Protein AF-A0A3M1NAH9-F1 (afdb_monomer)

Sequence (151 aa):
MRFAYPAYAKLQYVPRDSCWFDLYFPDLDAYWHITAHDLQSLHTTPTKALEIYRKLIYKHAIRATDIGERPVRGPQGKGFFYELYGDVPTHALLFFTDSVRYAVMIASYFKVAGAEDSLAPIIERLRYELERIYPTIQWRPVRWTPMHTCF

Radius of gyration: 15.21 Å; Cα contacts (8 Å, |Δi|>4): 288; chains: 1; bounding box: 33×30×44 Å

Foldseek 3Di:
DDWDADPQWDFDDDDPLAQWTWTARVVLRKIKIKGKFFQVLVVHFPVVVLVVVVVVVVVQQVQFPDKDKDKDDAPQWIWIKIATHGLGQWGIKDWTDSRGTMIMIITIGHPGSPCCVVSVVVSVVVNVRVSRTRNGDDDDDDPDDPDHRHD

pLDDT: mean 84.79, std 12.66, range [38.19, 96.31]

Nearest PDB structures (foldseek):
  6e8a-assembly2_B-2  TM=4.933E-01  e=7.970E-02  Salmonella enterica subsp. enterica serovar Typhimurium
  6yky-assembly4_D  TM=3.645E-01  e=4.238E-01  Homo sapiens
  4i5p-assembly1_A  TM=3.780E-01  e=9.773E-01  Homo sapiens
  6bku-assembly1_A  TM=3.961E-01  e=1.907E+00  Homo sapiens
  2f2u-assembly2_B-3  TM=3.454E-01  e=1.907E+00  Bos taurus

Solvent-accessible surface area (backbone atoms only — not comparable to full-atom values): 8326 Å² total; per-residue (Å²): 95,48,62,63,75,64,89,75,47,39,85,72,44,67,58,84,99,48,42,42,38,31,38,32,27,73,97,69,65,32,34,36,46,34,38,38,39,38,29,64,75,66,76,52,45,60,70,59,51,49,53,53,51,50,55,53,51,55,67,62,40,73,51,36,76,44,74,51,76,45,81,44,77,36,92,60,34,39,40,38,38,36,38,40,37,58,62,31,38,52,42,32,35,39,42,42,22,60,75,76,45,42,40,37,39,38,37,38,35,39,90,68,35,86,47,55,86,82,39,43,73,56,52,52,50,52,45,57,55,54,70,60,26,64,62,46,43,41,83,63,80,84,75,95,61,99,82,64,66,39,107

Mean predicted aligned error: 5.95 Å

Structure (mmCIF, N/CA/C/O backbone):
data_AF-A0A3M1NAH9-F1
#
_entry.id   AF-A0A3M1NAH9-F1
#
loop_
_atom_site.group_PDB
_atom_site.id
_atom_site.type_symbol
_atom_site.label_atom_id
_atom_site.label_alt_id
_atom_site.label_comp_id
_atom_site.label_asym_id
_atom_site.label_entity_id
_atom_site.label_seq_id
_atom_site.pdbx_PDB_ins_code
_atom_site.Cartn_x
_atom_site.Cartn_y
_atom_site.Cartn_z
_atom_site.occupancy
_atom_site.B_iso_or_equiv
_atom_site.auth_seq_id
_atom_site.auth_comp_id
_atom_site.auth_asym_id
_atom_site.auth_atom_id
_atom_site.pdbx_PDB_model_num
ATOM 1 N N . MET A 1 1 ? -8.946 -7.881 8.289 1.00 85.44 1 MET A N 1
ATOM 2 C CA . MET A 1 1 ? -9.450 -6.976 7.211 1.00 85.44 1 MET A CA 1
ATOM 3 C C . MET A 1 1 ? -10.030 -7.798 6.045 1.00 85.44 1 MET A C 1
ATOM 5 O O . MET A 1 1 ? -9.722 -8.980 5.955 1.00 85.44 1 MET A O 1
ATOM 9 N N . ARG A 1 2 ? -10.889 -7.241 5.175 1.00 89.56 2 ARG A N 1
ATOM 10 C CA . ARG A 1 2 ? -11.288 -7.830 3.872 1.00 89.56 2 ARG A CA 1
ATOM 11 C C . ARG A 1 2 ? -11.232 -6.749 2.785 1.00 89.56 2 ARG A C 1
ATOM 13 O O . ARG A 1 2 ? -11.580 -5.616 3.073 1.00 89.56 2 ARG A O 1
ATOM 20 N N . PHE A 1 3 ? -10.832 -7.094 1.568 1.00 92.06 3 PHE A N 1
ATOM 21 C CA . PHE A 1 3 ? -10.869 -6.221 0.387 1.00 92.06 3 PHE A CA 1
ATOM 22 C C . PHE A 1 3 ? -10.971 -7.089 -0.873 1.00 92.06 3 PHE A C 1
ATOM 24 O O . PHE A 1 3 ? -10.763 -8.304 -0.796 1.00 92.06 3 PHE A O 1
ATOM 31 N N . ALA A 1 4 ? -11.332 -6.490 -2.006 1.00 92.44 4 ALA A N 1
ATOM 32 C CA . ALA A 1 4 ? -11.313 -7.165 -3.299 1.00 92.44 4 ALA A CA 1
ATOM 33 C C . ALA A 1 4 ? -9.957 -6.950 -3.982 1.00 92.44 4 ALA A C 1
ATOM 35 O O . ALA A 1 4 ? -9.382 -5.868 -3.899 1.00 92.44 4 ALA A O 1
ATOM 36 N N . TYR A 1 5 ? -9.462 -7.979 -4.663 1.00 92.75 5 TYR A N 1
ATOM 37 C CA . TYR A 1 5 ? -8.248 -7.921 -5.472 1.00 92.75 5 TYR A CA 1
ATOM 38 C C . TYR A 1 5 ? -8.443 -8.735 -6.761 1.00 92.75 5 TYR A C 1
ATOM 40 O O . TYR A 1 5 ? -9.367 -9.555 -6.820 1.00 92.75 5 TYR A O 1
ATOM 48 N N . PRO A 1 6 ? -7.625 -8.509 -7.804 1.00 92.19 6 PRO A N 1
ATOM 49 C CA . PRO A 1 6 ? -7.822 -9.158 -9.097 1.00 92.19 6 PRO A CA 1
ATOM 50 C C . PRO A 1 6 ? -7.725 -10.684 -9.013 1.00 92.19 6 PRO A C 1
ATOM 52 O O . PRO A 1 6 ? -6.835 -11.214 -8.355 1.00 92.19 6 PRO A O 1
ATOM 55 N N . ALA A 1 7 ? -8.597 -11.402 -9.729 1.00 92.44 7 ALA A N 1
ATOM 56 C CA . ALA A 1 7 ? -8.665 -12.870 -9.680 1.00 92.44 7 ALA A CA 1
ATOM 57 C C . ALA A 1 7 ? -7.387 -13.578 -10.173 1.00 92.44 7 ALA A C 1
ATOM 59 O O . ALA A 1 7 ? -7.163 -14.742 -9.856 1.00 92.44 7 ALA A O 1
ATOM 60 N N . TYR A 1 8 ? -6.556 -12.878 -10.947 1.00 92.06 8 TYR A N 1
ATOM 61 C CA . TYR A 1 8 ? -5.261 -13.366 -11.418 1.00 92.06 8 TYR A CA 1
ATOM 62 C C . TYR A 1 8 ? -4.119 -13.136 -10.411 1.00 92.06 8 TYR A C 1
ATOM 64 O O . TYR A 1 8 ? -3.001 -13.589 -10.649 1.00 92.06 8 TYR A O 1
ATOM 72 N N . ALA A 1 9 ? -4.376 -12.462 -9.283 1.00 93.25 9 ALA A N 1
ATOM 73 C CA . ALA A 1 9 ? -3.425 -12.375 -8.182 1.00 93.25 9 ALA A CA 1
ATOM 74 C C . ALA A 1 9 ? -3.512 -13.627 -7.298 1.00 93.25 9 ALA A C 1
ATOM 76 O O . ALA A 1 9 ? -4.594 -14.148 -7.022 1.00 93.25 9 ALA A O 1
ATOM 77 N N . LYS A 1 10 ? -2.365 -14.095 -6.813 1.00 93.62 10 LYS A N 1
ATOM 78 C CA . LYS A 1 10 ? -2.241 -15.271 -5.951 1.00 93.62 10 LYS A CA 1
ATOM 79 C C . LYS A 1 10 ? -1.720 -14.846 -4.589 1.00 93.62 10 LYS A C 1
ATOM 81 O O . LYS A 1 10 ? -0.680 -14.202 -4.502 1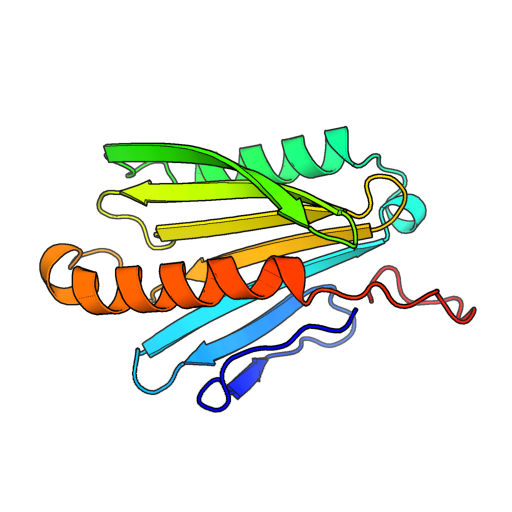.00 93.62 10 LYS A O 1
ATOM 86 N N . LEU A 1 11 ? -2.409 -15.243 -3.522 1.00 90.69 11 LEU A N 1
ATOM 87 C CA . LEU A 1 11 ? -1.860 -15.136 -2.172 1.00 90.69 11 LEU A CA 1
ATOM 88 C C . LEU A 1 11 ? -0.639 -16.056 -2.079 1.00 90.69 11 LEU A C 1
ATOM 90 O O . LEU A 1 11 ? -0.789 -17.276 -2.135 1.00 90.69 11 LEU A O 1
ATOM 94 N N . GLN A 1 12 ? 0.555 -15.475 -1.999 1.00 83.94 12 GLN A N 1
ATOM 95 C CA . GLN A 1 12 ? 1.803 -16.232 -2.094 1.00 83.94 12 GLN A CA 1
ATOM 96 C C . GLN A 1 12 ? 2.433 -16.483 -0.731 1.00 83.94 12 GLN A C 1
ATOM 98 O O . GLN A 1 12 ? 2.948 -17.574 -0.488 1.00 83.94 12 GLN A O 1
ATOM 103 N N . TYR A 1 13 ? 2.416 -15.487 0.154 1.00 74.62 13 TYR A N 1
ATOM 104 C CA . TYR A 1 13 ? 3.134 -15.588 1.414 1.00 74.62 13 TYR A CA 1
ATOM 105 C C . TYR A 1 13 ? 2.364 -14.945 2.554 1.00 74.62 13 TYR A C 1
ATOM 107 O O . TYR A 1 13 ? 1.926 -13.804 2.458 1.00 74.62 13 TYR A O 1
ATOM 115 N N . VAL A 1 14 ? 2.211 -15.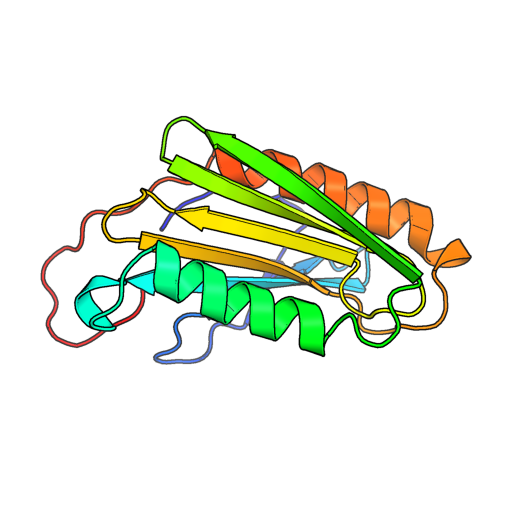708 3.633 1.00 79.38 14 VAL A N 1
ATOM 116 C CA . VAL A 1 14 ? 1.679 -15.253 4.916 1.00 79.38 14 VAL A CA 1
ATOM 117 C C . VAL A 1 14 ? 2.609 -15.830 5.982 1.00 79.38 14 VAL A C 1
ATOM 119 O O . VAL A 1 14 ? 2.483 -17.010 6.328 1.00 79.38 14 VAL A O 1
ATOM 122 N N . PRO A 1 15 ? 3.598 -15.066 6.470 1.00 74.44 15 PRO A N 1
ATOM 123 C CA . PRO A 1 15 ? 4.405 -15.526 7.585 1.00 74.44 15 PRO A CA 1
ATOM 124 C C . PRO A 1 15 ? 3.519 -15.763 8.811 1.00 74.44 15 PRO A C 1
ATOM 126 O O . PRO A 1 15 ? 2.597 -14.990 9.092 1.00 74.44 15 PRO A O 1
ATOM 129 N N . ARG A 1 16 ? 3.818 -16.831 9.559 1.00 70.81 16 ARG A N 1
ATOM 130 C CA . ARG A 1 16 ? 3.170 -17.092 10.852 1.00 70.81 16 ARG A CA 1
ATOM 131 C C . ARG A 1 16 ? 3.365 -15.891 11.778 1.00 70.81 16 ARG A C 1
ATOM 133 O O . ARG A 1 16 ? 4.452 -15.320 11.813 1.00 70.81 16 ARG A O 1
ATOM 140 N N . ASP A 1 17 ? 2.300 -15.518 12.484 1.00 68.06 17 ASP A N 1
ATOM 141 C CA . ASP A 1 17 ? 2.281 -14.424 13.465 1.00 68.06 17 ASP A CA 1
ATOM 142 C C . ASP A 1 17 ? 2.726 -13.056 12.919 1.00 68.06 17 ASP A C 1
ATOM 144 O O . ASP A 1 17 ? 3.232 -12.210 13.655 1.00 68.06 17 ASP A O 1
ATOM 148 N N . SER A 1 18 ? 2.539 -12.820 11.618 1.00 70.38 18 SER A N 1
ATOM 149 C CA . SER A 1 18 ? 2.911 -11.562 10.977 1.00 70.38 18 SER A CA 1
ATOM 150 C C . SER A 1 18 ? 1.703 -10.702 10.611 1.00 70.38 18 SER A C 1
ATOM 152 O O . SER A 1 18 ? 0.612 -11.185 10.321 1.00 70.38 18 SER A O 1
ATOM 154 N N . CYS A 1 19 ? 1.925 -9.390 10.603 1.00 79.81 19 CYS A N 1
ATOM 155 C CA . CYS A 1 19 ? 0.940 -8.386 10.202 1.00 79.81 19 CYS A CA 1
ATOM 156 C C . CYS A 1 19 ? 0.963 -8.117 8.691 1.00 79.81 19 CYS A C 1
ATOM 158 O O . CYS A 1 19 ? 0.478 -7.072 8.254 1.00 79.81 19 CYS A O 1
ATOM 160 N N . TRP A 1 20 ? 1.581 -8.995 7.898 1.00 87.31 20 TRP A N 1
ATOM 161 C CA . TRP A 1 20 ? 1.801 -8.750 6.482 1.00 87.31 20 TRP A CA 1
ATOM 162 C C . TRP A 1 20 ? 1.647 -10.005 5.631 1.00 87.31 20 TRP A C 1
ATOM 164 O O . TRP A 1 20 ? 1.753 -11.125 6.121 1.00 87.31 20 TRP A O 1
ATOM 174 N N . PHE A 1 21 ? 1.349 -9.807 4.354 1.00 90.69 21 PHE A N 1
ATOM 175 C CA . PHE A 1 21 ? 1.235 -10.872 3.369 1.00 90.69 21 PHE A CA 1
ATOM 176 C C . PHE A 1 21 ? 1.447 -10.329 1.960 1.00 90.69 21 PHE A C 1
ATOM 178 O O . PHE A 1 21 ? 1.279 -9.132 1.713 1.00 90.69 21 PHE A O 1
ATOM 185 N N . ASP A 1 22 ? 1.731 -11.243 1.035 1.00 92.19 22 ASP A N 1
ATOM 186 C CA . ASP A 1 22 ? 2.009 -10.906 -0.356 1.00 92.19 22 ASP A CA 1
ATOM 187 C C . ASP A 1 22 ? 0.932 -11.437 -1.295 1.00 92.19 22 ASP A C 1
ATOM 189 O O . ASP A 1 22 ? 0.581 -12.624 -1.271 1.00 92.19 22 ASP A O 1
ATOM 193 N N . LEU A 1 23 ? 0.450 -10.555 -2.170 1.00 93.31 23 LEU A N 1
ATOM 194 C CA . LEU A 1 23 ? -0.277 -10.939 -3.374 1.00 93.31 23 LEU A CA 1
ATOM 195 C C . LEU A 1 23 ? 0.684 -10.872 -4.556 1.00 93.31 23 LEU A C 1
ATOM 197 O O . LEU A 1 23 ? 1.202 -9.809 -4.879 1.00 93.31 23 LEU A O 1
ATOM 201 N N . TYR A 1 24 ? 0.910 -12.005 -5.202 1.00 93.88 24 TYR A N 1
ATOM 202 C CA . TYR A 1 24 ? 1.745 -12.108 -6.387 1.00 93.88 24 TYR A CA 1
ATOM 203 C C . TYR A 1 24 ? 0.906 -12.072 -7.652 1.00 93.88 24 TYR A C 1
ATOM 205 O O . TYR A 1 24 ? -0.161 -12.682 -7.719 1.00 93.88 24 TYR A O 1
ATOM 213 N N . PHE A 1 25 ? 1.412 -11.389 -8.667 1.00 92.00 25 PHE A N 1
ATOM 214 C CA . PHE A 1 25 ? 0.822 -11.263 -9.988 1.00 92.00 25 PHE A CA 1
ATOM 215 C C . PHE A 1 25 ? 1.720 -11.998 -10.988 1.00 92.00 25 PHE A C 1
ATOM 217 O O . PHE A 1 25 ? 2.639 -11.379 -11.522 1.00 92.00 25 PHE A O 1
ATOM 224 N N . PRO A 1 26 ? 1.485 -13.300 -11.255 1.00 90.81 26 PRO A N 1
ATOM 225 C CA . PRO A 1 26 ? 2.388 -14.112 -12.072 1.00 90.81 26 PRO A CA 1
ATOM 226 C C . PRO A 1 26 ? 2.602 -13.550 -13.476 1.00 90.81 26 PRO A C 1
ATOM 228 O O . PRO A 1 26 ? 3.729 -13.501 -13.952 1.00 90.81 26 PRO A O 1
ATOM 231 N N . ASP A 1 27 ? 1.529 -13.061 -14.101 1.00 88.38 27 ASP A N 1
ATOM 232 C CA . ASP A 1 27 ? 1.566 -12.513 -15.463 1.00 88.38 27 ASP A CA 1
ATOM 233 C C . ASP A 1 27 ? 2.369 -11.206 -15.560 1.00 88.38 27 ASP A C 1
ATOM 235 O O . ASP A 1 27 ? 2.698 -10.758 -16.655 1.00 88.38 27 ASP A O 1
ATOM 239 N N . LEU A 1 28 ? 2.639 -10.570 -14.417 1.00 87.06 28 LEU A N 1
ATOM 240 C CA . LEU A 1 28 ? 3.301 -9.272 -14.306 1.00 87.06 28 LEU A CA 1
ATOM 241 C C . LEU A 1 28 ? 4.661 -9.368 -13.592 1.00 87.06 28 LEU A C 1
ATOM 243 O O . LEU A 1 28 ? 5.333 -8.351 -13.455 1.00 87.06 28 LEU A O 1
ATOM 247 N N . ASP A 1 29 ? 5.026 -10.558 -13.099 1.00 87.69 29 ASP A N 1
ATOM 248 C CA . ASP A 1 29 ? 6.136 -10.815 -12.169 1.00 87.69 29 ASP A CA 1
ATOM 249 C C . ASP A 1 29 ? 6.290 -9.748 -11.067 1.00 87.69 29 ASP A C 1
ATOM 251 O O . ASP A 1 29 ? 7.372 -9.224 -10.791 1.00 87.69 29 ASP A O 1
ATOM 255 N N . ALA A 1 30 ? 5.166 -9.402 -10.439 1.00 89.44 30 ALA A N 1
ATOM 256 C CA . ALA A 1 30 ? 5.083 -8.296 -9.494 1.00 89.44 30 ALA A CA 1
ATOM 257 C C . ALA A 1 30 ? 4.335 -8.680 -8.220 1.00 89.44 30 ALA A C 1
ATOM 259 O O . ALA A 1 30 ? 3.557 -9.635 -8.195 1.00 89.44 30 ALA A O 1
ATOM 260 N N . TYR A 1 31 ? 4.551 -7.904 -7.163 1.00 91.38 31 TYR A N 1
ATOM 261 C CA . TYR A 1 31 ? 4.010 -8.172 -5.838 1.00 91.38 31 TYR A CA 1
ATOM 262 C C . TYR A 1 31 ? 3.263 -6.956 -5.314 1.00 91.38 31 TYR A C 1
ATOM 264 O O . TYR A 1 31 ? 3.695 -5.817 -5.471 1.00 91.38 31 TYR A O 1
ATOM 272 N N . TRP A 1 32 ? 2.170 -7.202 -4.610 1.00 93.44 32 TRP A N 1
ATOM 273 C CA . TRP A 1 32 ? 1.726 -6.297 -3.566 1.00 93.44 32 TRP A CA 1
ATOM 274 C C . TRP A 1 32 ? 2.191 -6.851 -2.231 1.00 93.44 32 TRP A C 1
ATOM 276 O O . TRP A 1 32 ? 1.807 -7.961 -1.866 1.00 93.44 32 TRP A O 1
ATOM 286 N N . HIS A 1 33 ? 2.971 -6.054 -1.507 1.00 92.38 33 HIS A N 1
ATOM 287 C CA . HIS A 1 33 ? 3.282 -6.274 -0.099 1.00 92.38 33 HIS A CA 1
ATOM 288 C C . HIS A 1 33 ? 2.248 -5.526 0.739 1.00 92.38 33 HIS A C 1
ATOM 290 O O . HIS A 1 33 ? 2.189 -4.293 0.705 1.00 92.38 33 HIS A O 1
ATOM 296 N N . ILE A 1 34 ? 1.401 -6.260 1.458 1.00 92.88 34 ILE A N 1
ATOM 297 C CA . ILE A 1 34 ? 0.334 -5.693 2.281 1.00 92.88 34 ILE A CA 1
ATOM 298 C C . ILE A 1 34 ? 0.739 -5.824 3.740 1.00 92.88 34 ILE A C 1
ATOM 300 O O . ILE A 1 34 ? 0.972 -6.931 4.206 1.00 92.88 34 ILE A O 1
ATOM 304 N N . THR A 1 35 ? 0.712 -4.721 4.482 1.00 90.44 35 THR A N 1
ATOM 305 C CA . THR A 1 35 ? 0.905 -4.701 5.934 1.00 90.44 35 THR A CA 1
ATOM 306 C C . THR A 1 35 ? -0.298 -4.044 6.593 1.00 90.44 35 THR A C 1
ATOM 308 O O . THR A 1 35 ? -0.613 -2.898 6.282 1.00 90.44 35 THR A O 1
ATOM 311 N N . ALA A 1 36 ? -0.965 -4.735 7.516 1.00 89.94 36 ALA A N 1
ATOM 312 C CA . ALA A 1 36 ? -2.141 -4.234 8.223 1.00 89.94 36 ALA A CA 1
ATOM 313 C C . ALA A 1 36 ? -1.941 -4.279 9.742 1.00 89.94 36 ALA A C 1
ATOM 315 O O . ALA A 1 36 ? -1.496 -5.284 10.292 1.00 89.94 36 ALA A O 1
ATOM 316 N N . HIS A 1 37 ? -2.319 -3.204 10.431 1.00 87.69 37 HIS A N 1
ATOM 317 C CA . HIS A 1 37 ? -2.102 -3.053 11.867 1.00 87.69 37 HIS A CA 1
ATOM 318 C C . HIS A 1 37 ? -3.356 -2.620 12.622 1.00 87.69 37 HIS A C 1
ATOM 320 O O . HIS A 1 37 ? -4.117 -1.764 12.159 1.00 87.69 37 HIS A O 1
ATOM 326 N N . ASP A 1 38 ? -3.492 -3.159 13.836 1.00 89.50 38 ASP A N 1
ATOM 327 C CA . ASP A 1 38 ? -4.285 -2.564 14.908 1.00 89.50 38 ASP A CA 1
ATOM 328 C C . ASP A 1 38 ? -3.423 -1.540 15.664 1.00 89.50 38 ASP A C 1
ATOM 330 O O . ASP A 1 38 ? -2.509 -1.874 16.421 1.00 89.50 38 ASP A O 1
ATOM 334 N N . LEU A 1 39 ? -3.710 -0.263 15.438 1.00 89.69 39 LEU A N 1
ATOM 335 C CA . LEU A 1 39 ? -2.996 0.866 16.021 1.00 89.69 39 LEU A CA 1
ATOM 336 C C . LEU A 1 39 ? -3.158 0.933 17.543 1.00 89.69 39 LEU A C 1
ATOM 338 O O . LEU A 1 39 ? -2.251 1.420 18.218 1.00 89.69 39 LEU A O 1
ATOM 342 N N . GLN A 1 40 ? -4.266 0.425 18.095 1.00 88.06 40 GLN A N 1
ATOM 343 C CA . GLN A 1 40 ? -4.451 0.367 19.546 1.00 88.06 40 GLN A CA 1
ATOM 344 C C . GLN A 1 40 ? -3.496 -0.645 20.174 1.00 88.06 40 GLN A C 1
ATOM 346 O O . GLN A 1 40 ? -2.836 -0.324 21.160 1.00 88.06 40 GLN A O 1
ATOM 351 N N . SER A 1 41 ? -3.370 -1.831 19.574 1.00 84.69 41 SER A N 1
ATOM 352 C CA . SER A 1 41 ? -2.427 -2.861 20.025 1.00 84.69 41 SER A CA 1
ATOM 353 C C . SER A 1 41 ? -0.966 -2.423 19.899 1.00 84.69 41 SER A C 1
ATOM 355 O O . SER A 1 41 ? -0.120 -2.875 20.663 1.00 84.69 41 SER A O 1
ATOM 357 N N . LEU A 1 42 ? -0.670 -1.519 18.961 1.00 84.19 42 LEU A N 1
ATOM 358 C CA . LEU A 1 42 ? 0.648 -0.901 18.802 1.00 84.19 42 LEU A CA 1
ATOM 359 C C . LEU A 1 42 ? 0.845 0.369 19.648 1.00 84.19 42 LEU A C 1
ATOM 361 O O . LEU A 1 42 ? 1.875 1.029 19.513 1.00 84.19 42 LEU A O 1
ATOM 365 N N . HIS A 1 43 ? -0.129 0.746 20.485 1.00 88.62 43 HIS A N 1
ATOM 366 C CA . HIS A 1 43 ? -0.109 1.975 21.288 1.00 88.62 43 HIS A CA 1
ATOM 367 C C . HIS A 1 43 ? 0.248 3.233 20.471 1.00 88.62 43 HIS A C 1
ATOM 369 O O . HIS A 1 43 ? 0.983 4.117 20.921 1.00 88.62 43 HIS A O 1
ATOM 375 N N . THR A 1 44 ? -0.273 3.319 19.245 1.00 90.69 44 THR A N 1
ATOM 376 C CA . THR A 1 44 ? 0.029 4.393 18.296 1.00 90.69 44 THR A CA 1
ATOM 377 C C . THR A 1 44 ? -1.241 5.068 17.779 1.00 90.69 44 THR A C 1
ATOM 379 O O . THR A 1 44 ? -2.360 4.639 18.048 1.00 90.69 44 THR A O 1
ATOM 382 N N . THR A 1 45 ? -1.073 6.169 17.050 1.00 91.88 45 THR A N 1
ATOM 383 C CA . THR A 1 45 ? -2.176 6.920 16.437 1.00 91.88 45 THR A CA 1
ATOM 384 C C . THR A 1 45 ? -2.091 6.846 14.913 1.00 91.88 45 THR A C 1
ATOM 386 O O . THR A 1 45 ? -0.995 6.645 14.383 1.00 91.88 45 THR A O 1
ATOM 389 N N . PRO A 1 46 ? -3.197 7.071 14.179 1.00 89.12 46 PRO A N 1
ATOM 390 C CA . PRO A 1 46 ? -3.173 7.109 12.715 1.00 89.12 46 PRO A CA 1
ATOM 391 C C . PRO A 1 46 ? -2.135 8.085 12.151 1.00 89.12 46 PRO A C 1
ATOM 393 O O . PRO A 1 46 ? -1.433 7.753 11.201 1.00 89.12 46 PRO A O 1
ATOM 396 N N . THR A 1 47 ? -1.976 9.256 12.776 1.00 90.38 47 THR A N 1
ATOM 397 C CA . THR A 1 47 ? -0.967 10.251 12.380 1.00 90.38 47 THR A CA 1
ATOM 398 C C . THR A 1 47 ? 0.452 9.720 12.563 1.00 90.38 47 THR A C 1
ATOM 400 O O . THR A 1 47 ? 1.270 9.828 11.658 1.00 90.38 47 THR A O 1
ATO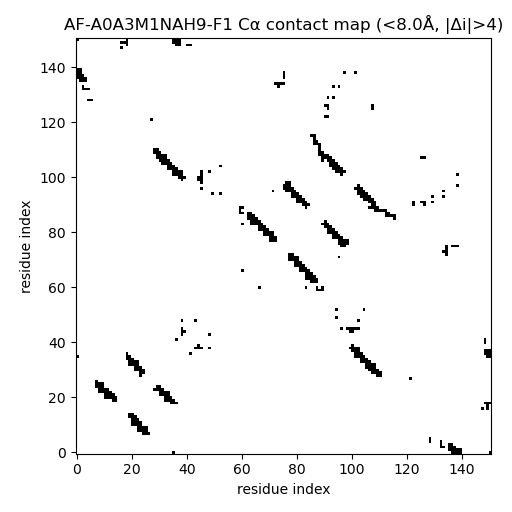M 403 N N . LYS A 1 48 ? 0.756 9.097 13.710 1.00 92.44 48 LYS A N 1
ATOM 404 C CA . LYS A 1 48 ? 2.080 8.505 13.954 1.00 92.44 48 LYS A CA 1
ATOM 405 C C . LYS A 1 48 ? 2.359 7.337 13.009 1.00 92.44 48 LYS A C 1
ATOM 407 O O . LYS A 1 48 ? 3.479 7.209 12.527 1.00 92.44 48 LYS A O 1
ATOM 412 N N . ALA A 1 49 ? 1.355 6.506 12.733 1.00 89.75 49 ALA A N 1
ATOM 413 C CA . ALA A 1 49 ? 1.468 5.413 11.775 1.00 89.75 49 ALA A CA 1
ATOM 414 C C . ALA A 1 49 ? 1.778 5.941 10.370 1.00 89.75 49 ALA A C 1
ATOM 416 O O . ALA A 1 49 ? 2.729 5.473 9.751 1.00 89.75 49 ALA A O 1
ATOM 417 N N . LEU A 1 50 ? 1.045 6.960 9.906 1.00 89.44 50 LEU A N 1
ATOM 418 C CA . LEU A 1 50 ? 1.324 7.626 8.635 1.00 89.44 50 LEU A CA 1
ATOM 419 C C . LEU A 1 50 ? 2.771 8.130 8.577 1.00 89.44 50 LEU A C 1
ATOM 421 O O . LEU A 1 50 ? 3.461 7.847 7.607 1.00 89.44 50 LEU A O 1
ATOM 425 N N . GLU A 1 51 ? 3.264 8.802 9.618 1.00 90.19 51 GLU A N 1
ATOM 426 C CA . GLU A 1 51 ? 4.654 9.281 9.665 1.00 90.19 51 GLU A CA 1
ATOM 427 C C . GLU A 1 51 ? 5.687 8.146 9.598 1.00 90.19 51 GLU A C 1
ATOM 429 O O . GLU A 1 51 ? 6.708 8.266 8.919 1.00 90.19 51 GLU A O 1
ATOM 434 N N . ILE A 1 52 ? 5.431 7.019 10.270 1.00 87.56 52 ILE A N 1
ATOM 435 C CA . ILE A 1 52 ? 6.289 5.828 10.186 1.00 87.56 52 ILE A CA 1
ATOM 436 C C . ILE A 1 52 ? 6.312 5.298 8.748 1.00 87.56 52 ILE A C 1
ATOM 438 O O . ILE A 1 52 ? 7.391 5.061 8.203 1.00 87.56 52 ILE A O 1
ATOM 442 N N . TYR A 1 53 ? 5.147 5.168 8.112 1.00 85.44 53 TYR A N 1
ATOM 443 C CA . TYR A 1 53 ? 5.049 4.700 6.732 1.00 85.44 53 TYR A CA 1
ATOM 444 C C . TYR A 1 53 ? 5.676 5.672 5.732 1.00 85.44 53 TYR A C 1
ATOM 446 O O . TYR A 1 53 ? 6.426 5.234 4.865 1.00 85.44 53 TYR A O 1
ATOM 454 N N . ARG A 1 54 ? 5.477 6.987 5.887 1.00 86.56 54 ARG A N 1
ATOM 455 C CA . ARG A 1 54 ? 6.145 8.011 5.067 1.00 86.56 54 ARG A CA 1
ATOM 456 C C . ARG A 1 54 ? 7.659 7.863 5.143 1.00 86.56 54 ARG A C 1
ATOM 458 O O . ARG A 1 54 ? 8.323 7.830 4.114 1.00 86.56 54 ARG A O 1
ATOM 465 N N . LYS A 1 55 ? 8.220 7.696 6.345 1.00 87.81 55 LYS A N 1
ATOM 466 C CA . LYS A 1 55 ? 9.666 7.466 6.513 1.00 87.81 55 LYS A CA 1
ATOM 467 C C . LYS A 1 55 ? 10.147 6.201 5.800 1.00 87.81 55 LYS A C 1
ATOM 469 O O . LYS A 1 55 ? 11.270 6.200 5.304 1.00 87.81 55 LYS A O 1
ATOM 474 N N . LEU A 1 56 ? 9.340 5.139 5.746 1.00 81.81 56 LEU A N 1
ATOM 475 C CA . LEU A 1 56 ? 9.665 3.936 4.971 1.00 81.81 56 LEU A CA 1
ATOM 476 C C . LEU A 1 56 ? 9.649 4.231 3.469 1.00 81.81 56 LEU A C 1
ATOM 478 O O . LEU A 1 56 ? 10.623 3.920 2.791 1.00 81.81 56 LEU A O 1
ATOM 482 N N . ILE A 1 57 ? 8.607 4.901 2.971 1.00 79.69 57 ILE A N 1
ATOM 483 C CA . ILE A 1 57 ? 8.492 5.309 1.563 1.00 79.69 57 ILE A CA 1
ATOM 484 C C . ILE A 1 57 ? 9.721 6.109 1.135 1.00 79.69 57 ILE A C 1
ATOM 486 O O . ILE A 1 57 ? 10.403 5.715 0.196 1.00 79.69 57 ILE A O 1
ATOM 490 N N . TYR A 1 58 ? 10.067 7.172 1.866 1.00 80.69 58 TYR A N 1
ATOM 491 C CA . TYR A 1 58 ? 11.203 8.026 1.508 1.00 80.69 58 TYR A CA 1
ATOM 492 C C . TYR A 1 58 ? 12.552 7.293 1.553 1.00 80.69 58 TYR A C 1
ATOM 494 O O . TYR A 1 58 ? 13.447 7.629 0.784 1.00 80.69 58 TYR A O 1
ATOM 502 N N . LYS A 1 59 ? 12.708 6.258 2.392 1.00 81.81 59 LYS A N 1
ATOM 503 C CA . LYS A 1 59 ? 13.904 5.394 2.362 1.00 81.81 59 LYS A CA 1
ATOM 504 C C . LYS A 1 59 ? 13.979 4.532 1.102 1.00 81.81 59 LYS A C 1
ATOM 506 O O . LYS A 1 59 ? 15.075 4.271 0.620 1.00 81.81 59 LYS A O 1
ATOM 511 N N . HIS A 1 60 ? 12.841 4.083 0.578 1.00 71.25 60 HIS A N 1
ATOM 512 C CA . HIS A 1 60 ? 12.779 3.321 -0.673 1.00 71.25 60 HIS A CA 1
ATOM 513 C C . HIS A 1 60 ? 12.796 4.220 -1.918 1.00 71.25 60 HIS A C 1
ATOM 515 O O . HIS A 1 60 ? 13.141 3.753 -2.998 1.00 71.25 60 HIS A O 1
ATOM 521 N N . ALA A 1 61 ? 12.502 5.510 -1.755 1.00 76.69 61 ALA A N 1
ATOM 522 C CA . ALA A 1 61 ? 12.463 6.508 -2.817 1.00 76.69 61 ALA A CA 1
ATOM 523 C C . ALA A 1 61 ? 13.798 7.246 -3.038 1.00 76.69 61 ALA A C 1
ATOM 525 O O . ALA A 1 61 ? 13.818 8.275 -3.700 1.00 76.69 61 ALA A O 1
ATOM 526 N N . ILE A 1 62 ? 14.926 6.762 -2.497 1.00 80.62 62 ILE A N 1
ATOM 527 C CA . ILE A 1 62 ? 16.235 7.448 -2.618 1.00 80.62 62 ILE A CA 1
ATOM 528 C C . ILE A 1 62 ? 16.650 7.646 -4.085 1.00 80.62 62 ILE A C 1
ATOM 530 O O . ILE A 1 62 ? 17.332 8.614 -4.406 1.00 80.62 62 ILE A O 1
ATOM 534 N N . ARG A 1 63 ? 16.243 6.726 -4.965 1.00 83.81 63 ARG A N 1
ATOM 535 C CA . ARG A 1 63 ? 16.479 6.791 -6.414 1.00 83.81 63 ARG A CA 1
ATOM 536 C C . ARG A 1 63 ? 15.268 7.288 -7.205 1.00 83.81 63 ARG A C 1
ATOM 538 O O . ARG A 1 63 ? 15.297 7.244 -8.431 1.00 83.81 63 ARG A O 1
ATOM 545 N N . ALA A 1 64 ? 14.218 7.741 -6.519 1.00 85.94 64 ALA A N 1
ATOM 546 C CA . ALA A 1 64 ? 13.065 8.308 -7.193 1.00 85.94 64 ALA A CA 1
ATOM 547 C C . ALA A 1 64 ? 13.462 9.639 -7.836 1.00 85.94 64 ALA A C 1
ATOM 549 O O . ALA A 1 64 ? 14.083 10.488 -7.194 1.00 85.94 64 ALA A O 1
ATOM 550 N N . THR A 1 65 ? 13.091 9.823 -9.096 1.00 88.38 65 THR A N 1
ATOM 551 C CA . THR A 1 65 ? 13.232 11.104 -9.794 1.00 88.38 65 THR A CA 1
ATOM 552 C C . THR A 1 65 ? 12.094 12.052 -9.446 1.00 88.38 65 THR A C 1
ATOM 554 O O . THR A 1 65 ? 12.286 13.264 -9.474 1.00 88.38 65 THR A O 1
ATOM 557 N N . ASP A 1 66 ? 10.925 11.504 -9.108 1.00 89.56 66 ASP A N 1
ATOM 558 C CA . ASP A 1 66 ? 9.763 12.259 -8.652 1.00 89.56 66 ASP A CA 1
ATOM 559 C C . ASP A 1 66 ? 8.873 11.407 -7.733 1.00 89.56 66 ASP A C 1
ATOM 561 O O . ASP A 1 66 ? 8.891 10.171 -7.789 1.00 89.56 66 ASP A O 1
ATOM 565 N N . ILE A 1 67 ? 8.105 12.075 -6.870 1.00 89.75 67 ILE A N 1
ATOM 566 C CA . ILE A 1 67 ? 7.146 11.450 -5.958 1.00 89.75 67 ILE A CA 1
ATOM 567 C C . ILE A 1 67 ? 5.831 12.229 -6.012 1.00 89.75 67 ILE A C 1
ATOM 569 O O . ILE A 1 67 ? 5.698 13.304 -5.426 1.00 89.75 67 ILE A O 1
ATOM 573 N N . GLY A 1 68 ? 4.827 11.637 -6.653 1.00 91.75 68 GLY A N 1
ATOM 574 C CA . GLY A 1 68 ? 3.446 12.088 -6.572 1.00 91.75 68 GLY A CA 1
ATOM 575 C C . GLY A 1 68 ? 2.812 11.659 -5.250 1.00 91.75 68 GLY A C 1
ATOM 576 O O . GLY A 1 68 ? 2.941 10.513 -4.824 1.00 91.75 68 GLY A O 1
ATOM 577 N N . GLU A 1 69 ? 2.092 12.569 -4.598 1.00 93.12 69 GLU A N 1
ATOM 578 C CA . GLU A 1 69 ? 1.279 12.273 -3.418 1.00 93.12 69 GLU A CA 1
ATOM 579 C C . GLU A 1 69 ? -0.115 12.863 -3.598 1.00 93.12 69 GLU A C 1
ATOM 581 O O . GLU A 1 69 ? -0.275 14.044 -3.914 1.00 93.12 69 GLU A O 1
ATOM 586 N N . ARG A 1 70 ? -1.145 12.059 -3.323 1.00 95.00 70 ARG A N 1
ATOM 587 C CA . ARG A 1 70 ? -2.526 12.542 -3.307 1.00 95.00 70 ARG A CA 1
ATOM 588 C C . ARG A 1 70 ? -3.347 11.928 -2.177 1.00 95.00 70 ARG A C 1
ATOM 590 O O . ARG A 1 70 ? -3.214 10.737 -1.887 1.00 95.00 70 ARG A O 1
ATOM 597 N N . PRO A 1 71 ? -4.242 12.703 -1.542 1.00 96.12 71 PRO A N 1
ATOM 598 C CA . PRO A 1 71 ? -5.164 12.152 -0.563 1.00 96.12 71 PRO A CA 1
ATOM 599 C C . PRO A 1 71 ? -6.181 11.227 -1.243 1.00 96.12 71 PRO A C 1
ATOM 601 O O . PRO A 1 71 ? -6.674 11.510 -2.335 1.00 96.12 71 PRO A O 1
ATOM 604 N N . VAL A 1 72 ? -6.555 10.149 -0.557 1.00 95.62 72 VAL A N 1
ATOM 605 C CA . VAL A 1 72 ? -7.650 9.253 -0.955 1.00 95.62 72 VAL A CA 1
ATOM 606 C C . VAL A 1 72 ? -8.709 9.177 0.133 1.00 95.62 72 VAL A C 1
ATOM 608 O O . VAL A 1 72 ? -8.417 9.245 1.331 1.00 95.62 72 VAL A O 1
ATOM 611 N N . ARG A 1 73 ? -9.969 9.038 -0.283 1.00 95.62 73 ARG A N 1
ATOM 612 C CA . ARG A 1 73 ? -11.121 8.864 0.606 1.00 95.62 73 ARG A CA 1
ATOM 613 C C . ARG A 1 73 ? -12.006 7.754 0.064 1.00 95.62 73 ARG A C 1
ATOM 615 O O . ARG A 1 73 ? -12.251 7.688 -1.137 1.00 95.62 73 ARG A O 1
ATOM 622 N N . GLY A 1 74 ? -12.482 6.902 0.959 1.00 93.25 74 GLY A N 1
ATOM 623 C CA . GLY A 1 74 ? -13.418 5.833 0.648 1.00 93.25 74 GLY A CA 1
ATOM 624 C C . GLY A 1 74 ? -14.460 5.680 1.754 1.00 93.25 74 GLY A C 1
ATOM 625 O O . GLY A 1 74 ? -14.348 6.317 2.802 1.00 93.25 74 GLY A O 1
ATOM 626 N N . PRO A 1 75 ? -15.466 4.815 1.563 1.00 93.75 75 PRO A N 1
ATOM 627 C CA . PRO A 1 75 ? -16.559 4.654 2.524 1.00 93.75 75 PRO A CA 1
ATOM 628 C C . PRO A 1 75 ? -16.101 4.235 3.926 1.00 93.75 75 PRO A C 1
ATOM 630 O O . PRO A 1 75 ? -16.778 4.520 4.906 1.00 93.75 75 PRO A O 1
ATOM 633 N N . GLN A 1 76 ? -14.965 3.540 4.016 1.00 95.00 76 GLN A N 1
ATOM 634 C CA . GLN A 1 76 ? -14.436 2.978 5.259 1.00 95.00 76 GLN A CA 1
ATOM 635 C C . GLN A 1 76 ? -13.208 3.730 5.789 1.00 95.00 76 GLN A C 1
ATOM 637 O O . GLN A 1 76 ? -12.556 3.247 6.711 1.00 95.00 76 GLN A O 1
ATOM 642 N N . GLY A 1 77 ? -12.844 4.884 5.223 1.00 95.50 77 GLY A N 1
ATOM 643 C CA . GLY A 1 77 ? -11.663 5.594 5.702 1.00 95.50 77 GLY A CA 1
ATOM 644 C C . GLY A 1 77 ? -11.056 6.606 4.744 1.00 95.50 77 GLY A C 1
ATOM 645 O O . GLY A 1 77 ? -11.647 7.033 3.750 1.00 95.50 77 GLY A O 1
ATOM 646 N N . LYS A 1 78 ? -9.830 6.996 5.071 1.00 96.31 78 LYS A N 1
ATOM 647 C CA . LYS A 1 78 ? -9.026 7.950 4.308 1.00 96.31 78 LYS A CA 1
ATOM 648 C C . LYS A 1 78 ? -7.555 7.574 4.371 1.00 96.31 78 LYS A C 1
ATOM 650 O O . LYS A 1 78 ? -7.138 6.782 5.212 1.00 96.31 78 LYS A O 1
ATOM 655 N N . GLY A 1 79 ? -6.764 8.184 3.507 1.00 95.19 79 GLY A N 1
ATOM 656 C CA . GLY A 1 79 ? -5.322 8.030 3.538 1.00 95.19 79 GLY A CA 1
ATOM 657 C C . GLY A 1 79 ? -4.657 8.734 2.371 1.00 95.19 79 GLY A C 1
ATOM 658 O O . GLY A 1 79 ? -5.148 9.771 1.923 1.00 95.19 79 GLY A O 1
ATOM 659 N N . PHE A 1 80 ? -3.559 8.163 1.892 1.00 95.19 80 PHE A N 1
ATOM 660 C CA . PHE A 1 80 ? -2.728 8.740 0.843 1.00 95.19 80 PHE A CA 1
ATOM 661 C C . PHE A 1 80 ? -2.317 7.672 -0.163 1.00 95.19 80 PHE A C 1
ATOM 663 O O . PHE A 1 80 ? -2.047 6.528 0.206 1.00 95.19 80 PHE A O 1
ATOM 670 N N . PHE A 1 81 ? -2.283 8.070 -1.427 1.00 94.81 81 PHE A N 1
ATOM 671 C 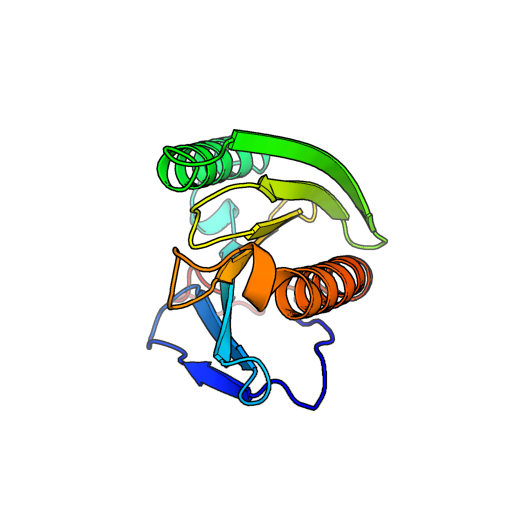CA . PHE A 1 81 ? -1.715 7.301 -2.520 1.00 94.81 81 PHE A CA 1
ATOM 672 C C . PHE A 1 81 ? -0.430 7.991 -2.969 1.00 94.81 81 PHE A C 1
ATOM 674 O O . PHE A 1 81 ? -0.417 9.214 -3.131 1.00 94.81 81 PHE A O 1
ATOM 681 N N . TYR A 1 82 ? 0.628 7.207 -3.131 1.00 92.62 82 TYR A N 1
ATOM 682 C CA . TYR A 1 82 ? 1.951 7.657 -3.534 1.00 92.62 82 TYR A CA 1
ATOM 683 C C . TYR A 1 82 ? 2.336 6.996 -4.851 1.00 92.62 82 TYR A C 1
ATOM 685 O O . TYR A 1 82 ? 2.160 5.787 -5.008 1.00 92.62 82 TYR A O 1
ATOM 693 N N . GLU A 1 83 ? 2.888 7.786 -5.760 1.00 91.25 83 GLU A N 1
ATOM 694 C CA . GLU A 1 83 ? 3.405 7.366 -7.063 1.00 91.25 83 GLU A CA 1
ATOM 695 C C . GLU A 1 83 ? 4.883 7.736 -7.104 1.00 91.25 83 GLU A C 1
ATOM 697 O O . GLU A 1 83 ? 5.228 8.890 -6.866 1.00 91.25 83 GLU A O 1
ATOM 702 N N . LEU A 1 84 ? 5.758 6.760 -7.323 1.00 88.94 84 LEU A N 1
ATOM 703 C CA . LEU A 1 84 ? 7.201 6.975 -7.371 1.00 88.94 84 LEU A CA 1
ATOM 704 C C . LEU A 1 84 ? 7.684 6.685 -8.793 1.00 88.94 84 LEU A C 1
ATOM 706 O O . LEU A 1 84 ? 7.384 5.629 -9.355 1.00 88.94 84 LEU A O 1
ATOM 710 N N . TYR A 1 85 ? 8.454 7.619 -9.337 1.00 86.50 85 TYR A N 1
ATOM 711 C CA . TYR A 1 85 ? 9.013 7.568 -10.689 1.00 86.50 85 TYR A CA 1
ATOM 712 C C . TYR A 1 85 ? 10.536 7.403 -10.626 1.00 86.50 85 TYR A C 1
ATOM 714 O O . TYR A 1 85 ? 11.151 7.838 -9.648 1.00 86.50 85 TYR A O 1
ATOM 722 N N . GLY A 1 86 ? 11.152 6.807 -11.645 1.00 85.19 86 GLY A N 1
ATOM 723 C CA . GLY A 1 86 ? 12.593 6.541 -11.715 1.00 85.19 86 GLY A CA 1
ATOM 724 C C . GLY A 1 86 ? 12.984 5.087 -11.409 1.00 85.19 86 GLY A C 1
ATOM 725 O O . GLY A 1 86 ? 12.142 4.195 -11.322 1.00 85.19 86 GLY A O 1
ATOM 726 N N . ASP A 1 87 ? 14.287 4.852 -11.186 1.00 84.31 87 ASP A N 1
ATOM 727 C CA . ASP A 1 87 ? 14.882 3.542 -10.833 1.00 84.31 87 ASP A CA 1
ATOM 728 C C . ASP A 1 87 ? 14.553 3.150 -9.380 1.00 84.31 87 ASP A C 1
ATOM 730 O O . ASP A 1 87 ? 15.410 3.138 -8.488 1.00 84.31 87 ASP A O 1
ATOM 734 N N . VAL A 1 88 ? 13.277 2.868 -9.119 1.00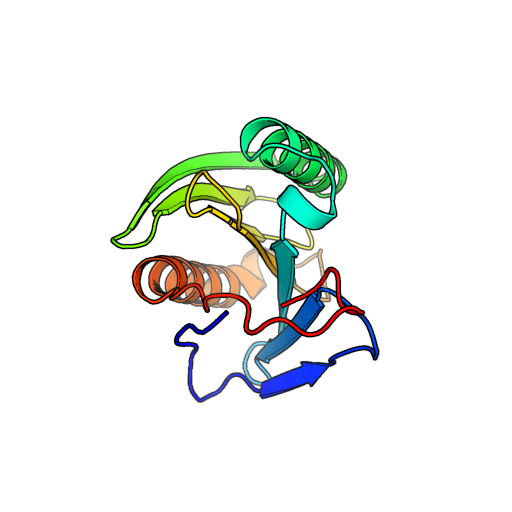 85.50 88 VAL A N 1
ATOM 735 C CA . VAL A 1 88 ? 12.768 2.435 -7.817 1.00 85.50 88 VAL A CA 1
ATOM 736 C C . VAL A 1 88 ? 12.086 1.075 -7.922 1.00 85.50 88 VAL A C 1
ATOM 738 O O . VAL A 1 88 ? 11.372 0.798 -8.875 1.00 85.50 88 VAL A O 1
ATOM 741 N N . PRO A 1 89 ? 12.230 0.204 -6.912 1.00 82.25 89 PRO A N 1
ATOM 742 C CA . PRO A 1 89 ? 11.548 -1.086 -6.925 1.00 82.25 89 PRO A CA 1
ATOM 743 C C . PRO A 1 89 ? 10.051 -0.974 -6.601 1.00 82.25 89 PRO A C 1
ATOM 745 O O . PRO A 1 89 ? 9.303 -1.920 -6.828 1.00 82.25 89 PRO A O 1
ATOM 748 N N . THR A 1 90 ? 9.607 0.155 -6.042 1.00 87.62 90 THR A N 1
ATOM 749 C CA . THR A 1 90 ? 8.223 0.365 -5.611 1.00 87.62 90 THR A CA 1
ATOM 750 C C . THR A 1 90 ? 7.665 1.605 -6.289 1.00 87.62 90 THR A C 1
ATOM 752 O O . THR A 1 90 ? 8.020 2.710 -5.897 1.00 87.62 90 THR A O 1
ATOM 755 N N . HIS A 1 91 ? 6.770 1.427 -7.260 1.00 88.38 91 HIS A N 1
ATOM 756 C CA . HIS A 1 91 ? 6.227 2.537 -8.057 1.00 88.38 91 HIS A CA 1
ATOM 757 C C . HIS A 1 91 ? 4.890 3.084 -7.545 1.00 88.38 91 HIS A C 1
ATOM 759 O O . HIS A 1 91 ? 4.522 4.211 -7.859 1.00 88.38 91 HIS A O 1
ATOM 765 N N . ALA A 1 92 ? 4.150 2.312 -6.745 1.00 91.31 92 ALA A N 1
ATOM 766 C CA . ALA A 1 92 ? 2.876 2.757 -6.186 1.00 91.31 92 ALA A CA 1
ATOM 767 C C . ALA A 1 92 ? 2.711 2.272 -4.748 1.00 91.31 92 ALA A C 1
ATOM 769 O O . ALA A 1 92 ? 2.976 1.105 -4.450 1.00 91.31 92 ALA A O 1
ATOM 770 N N . LEU A 1 93 ? 2.241 3.146 -3.859 1.00 93.38 93 LEU A N 1
ATOM 771 C CA . LEU A 1 93 ? 1.883 2.780 -2.494 1.00 93.38 93 LEU A CA 1
ATOM 772 C C . LEU A 1 93 ? 0.552 3.391 -2.077 1.00 93.38 93 LEU A C 1
ATOM 774 O O . LEU A 1 93 ? 0.239 4.535 -2.388 1.00 93.38 93 LEU A O 1
ATOM 778 N N . LEU A 1 94 ? -0.196 2.644 -1.280 1.00 95.00 94 LEU A N 1
ATOM 779 C CA . LEU A 1 94 ? -1.428 3.085 -0.650 1.00 95.00 94 LEU A CA 1
ATOM 780 C C . LEU A 1 94 ? -1.279 2.962 0.862 1.00 95.00 94 LEU A C 1
ATOM 782 O O . LEU A 1 94 ? -1.054 1.869 1.371 1.00 95.00 94 LEU A O 1
ATOM 786 N N . PHE A 1 95 ? -1.479 4.061 1.581 1.00 95.06 95 PHE A N 1
ATOM 787 C CA . PHE A 1 95 ? -1.777 4.046 3.009 1.00 95.06 95 PHE A CA 1
ATOM 788 C C . PHE A 1 95 ? -3.263 4.346 3.202 1.00 95.06 95 PHE A C 1
ATOM 790 O O . PHE A 1 95 ? -3.764 5.332 2.662 1.00 95.06 95 PHE A O 1
ATOM 797 N N . PHE A 1 96 ? -3.974 3.537 3.987 1.00 96.31 96 PHE A N 1
ATOM 798 C CA . PHE A 1 96 ? -5.400 3.725 4.253 1.00 96.31 96 PHE A CA 1
ATOM 799 C C . PHE A 1 96 ? -5.749 3.380 5.702 1.00 96.31 96 PHE A C 1
ATOM 801 O O . PHE A 1 96 ? -5.251 2.402 6.252 1.00 96.31 96 PHE A O 1
ATOM 808 N N . THR A 1 97 ? -6.609 4.177 6.335 1.00 95.62 97 THR A N 1
ATOM 809 C CA . THR A 1 97 ? -6.989 4.010 7.742 1.00 95.62 97 THR A CA 1
ATOM 810 C C . THR A 1 97 ? -8.449 4.380 7.982 1.00 95.62 97 THR A C 1
ATOM 812 O O . THR A 1 97 ? -8.978 5.310 7.366 1.00 95.62 97 THR A O 1
ATOM 815 N N . ASP A 1 98 ? -9.088 3.702 8.938 1.00 94.88 98 ASP A N 1
ATOM 816 C CA . ASP A 1 98 ? -10.391 4.106 9.491 1.00 94.88 98 ASP A CA 1
ATOM 817 C C . ASP A 1 98 ? -10.306 5.397 10.331 1.00 94.88 98 ASP A C 1
ATOM 819 O O . ASP A 1 98 ? -11.321 5.926 10.774 1.00 94.88 98 ASP A O 1
ATOM 823 N N . SER A 1 99 ? -9.095 5.943 10.507 1.00 93.38 99 SER A N 1
ATOM 824 C CA . SER A 1 99 ? -8.769 7.131 11.306 1.00 93.38 99 SER A CA 1
ATOM 825 C C . SER A 1 99 ? -8.937 6.970 12.813 1.00 93.38 99 SER A C 1
ATOM 827 O O . SER A 1 99 ? -8.873 7.968 13.531 1.00 93.38 99 SER A O 1
ATOM 829 N N . VAL A 1 100 ? -9.118 5.744 13.302 1.00 91.56 100 VAL A N 1
ATOM 830 C CA . VAL A 1 100 ? -9.351 5.464 14.722 1.00 91.56 100 VAL A CA 1
ATOM 831 C C . VAL A 1 100 ? -8.443 4.345 15.210 1.00 91.56 100 VAL A C 1
ATOM 833 O O . VAL A 1 100 ? -7.671 4.551 16.145 1.00 91.56 100 VAL A O 1
ATOM 836 N N . ARG A 1 101 ? -8.518 3.166 14.593 1.00 90.88 101 ARG A N 1
ATOM 837 C CA . ARG A 1 101 ? -7.918 1.939 15.119 1.00 90.88 101 ARG A CA 1
ATOM 838 C C . ARG A 1 101 ? -7.090 1.190 14.097 1.00 90.88 101 ARG A C 1
ATOM 840 O O . ARG A 1 101 ? -6.138 0.530 14.483 1.00 90.88 101 ARG A O 1
ATOM 847 N N . TYR A 1 102 ? -7.417 1.268 12.820 1.00 92.69 102 TYR A N 1
ATOM 848 C CA . TYR A 1 102 ? -6.857 0.363 11.834 1.00 92.69 102 TYR A CA 1
ATOM 849 C C . TYR A 1 102 ? -6.147 1.109 10.726 1.00 92.69 102 TYR A C 1
ATOM 851 O O . TYR A 1 102 ? -6.646 2.117 10.227 1.00 92.69 102 TYR A O 1
ATOM 859 N N . ALA A 1 103 ? -4.992 0.595 10.318 1.00 93.69 103 ALA A N 1
ATOM 860 C CA . ALA A 1 103 ? -4.268 1.085 9.158 1.00 93.69 103 ALA A CA 1
ATOM 861 C C . ALA A 1 103 ? -3.778 -0.076 8.297 1.00 93.69 103 ALA A C 1
ATOM 863 O O . ALA A 1 103 ? -3.435 -1.141 8.808 1.00 93.69 103 ALA A O 1
ATOM 864 N N . VAL A 1 104 ? -3.722 0.154 6.991 1.00 93.69 104 VAL A N 1
ATOM 865 C CA . VAL A 1 104 ? -3.089 -0.734 6.023 1.00 93.69 104 VAL A CA 1
ATOM 866 C C . VAL A 1 104 ? -2.155 0.075 5.138 1.00 93.69 104 VAL A C 1
ATOM 868 O O . VAL A 1 104 ? -2.491 1.182 4.715 1.00 93.69 104 VAL A O 1
ATOM 871 N N . MET A 1 105 ? -0.989 -0.493 4.860 1.00 93.69 105 MET A N 1
ATOM 872 C CA . MET A 1 105 ? -0.114 -0.079 3.777 1.00 93.69 105 MET A CA 1
ATOM 873 C C . MET A 1 105 ? -0.087 -1.184 2.724 1.00 93.69 105 MET A C 1
ATOM 875 O O . MET A 1 105 ? 0.043 -2.357 3.065 1.00 93.69 105 MET A O 1
ATOM 879 N N . ILE A 1 106 ? -0.190 -0.809 1.457 1.00 94.06 106 ILE A N 1
ATOM 880 C CA . ILE A 1 106 ? -0.013 -1.704 0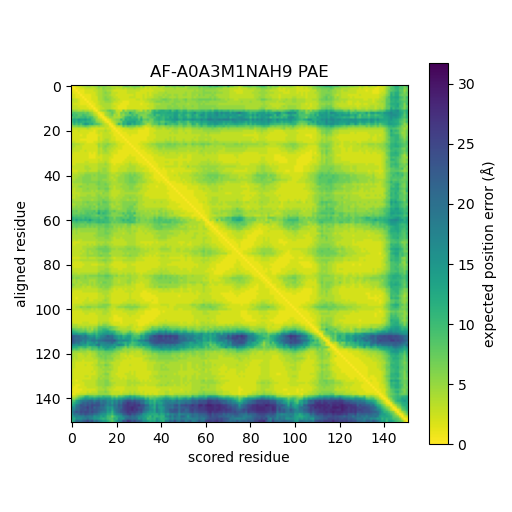.317 1.00 94.06 106 ILE A CA 1
ATOM 881 C C . ILE A 1 106 ? 1.060 -1.093 -0.575 1.00 94.06 106 ILE A C 1
ATOM 883 O O . ILE A 1 106 ? 0.901 0.040 -1.019 1.00 94.06 106 ILE A O 1
ATOM 887 N N . ALA A 1 107 ? 2.145 -1.822 -0.811 1.00 92.12 107 ALA A N 1
ATOM 888 C CA . ALA A 1 107 ? 3.250 -1.397 -1.662 1.00 92.12 107 ALA A CA 1
ATOM 889 C C . ALA A 1 107 ? 3.311 -2.274 -2.915 1.00 92.12 107 ALA A C 1
ATOM 891 O O . ALA A 1 107 ? 3.414 -3.495 -2.801 1.00 92.12 107 ALA A O 1
ATOM 892 N N . SER A 1 108 ? 3.257 -1.659 -4.095 1.00 90.12 108 SER A N 1
ATOM 893 C CA . SER A 1 108 ? 3.428 -2.341 -5.375 1.00 90.12 108 SER A CA 1
ATOM 894 C C . SER A 1 108 ? 4.903 -2.436 -5.720 1.00 90.12 108 SER A C 1
ATOM 896 O O . SER A 1 108 ? 5.518 -1.430 -6.068 1.00 90.12 108 SER A O 1
ATOM 898 N N . TYR A 1 109 ? 5.446 -3.642 -5.613 1.00 84.19 109 TYR A N 1
ATOM 899 C CA . TYR A 1 109 ? 6.862 -3.953 -5.722 1.00 84.19 109 TYR A CA 1
ATOM 900 C C . TYR A 1 109 ? 7.182 -4.773 -6.974 1.00 84.19 109 TYR A C 1
ATOM 902 O O . TYR A 1 109 ? 6.473 -5.723 -7.322 1.00 84.19 109 TYR A O 1
ATOM 910 N N . PHE A 1 110 ? 8.308 -4.437 -7.594 1.00 80.75 110 PHE A N 1
ATOM 911 C CA . PHE A 1 110 ? 8.915 -5.126 -8.721 1.00 80.75 110 PHE A CA 1
ATOM 912 C C . PHE A 1 110 ? 10.285 -5.663 -8.324 1.00 80.75 110 PHE A C 1
ATOM 914 O O . PHE A 1 110 ? 11.086 -4.982 -7.682 1.00 80.75 110 PHE A O 1
ATOM 921 N N . LYS A 1 111 ? 10.583 -6.895 -8.744 1.00 68.75 111 LYS A N 1
ATOM 922 C CA . LYS A 1 111 ? 11.857 -7.553 -8.424 1.00 68.75 111 LYS A CA 1
ATOM 923 C C . LYS A 1 111 ? 13.057 -6.909 -9.132 1.00 68.75 111 LYS A C 1
ATOM 925 O O . LYS A 1 111 ? 14.184 -7.033 -8.657 1.00 68.75 111 LYS A O 1
ATOM 930 N N . VAL A 1 112 ? 12.830 -6.237 -10.260 1.00 64.38 112 VAL A N 1
ATOM 931 C CA . VAL A 1 112 ? 13.874 -5.616 -11.082 1.00 64.38 112 VAL A CA 1
ATOM 932 C C . VAL A 1 112 ? 13.642 -4.108 -11.112 1.00 64.38 112 VAL A C 1
ATOM 934 O O . VAL A 1 112 ? 12.638 -3.664 -11.651 1.00 64.38 112 VAL A O 1
ATOM 937 N N . ALA A 1 113 ? 14.565 -3.331 -10.539 1.00 58.94 113 ALA A N 1
ATOM 938 C CA . ALA A 1 113 ? 14.451 -1.869 -10.484 1.00 58.94 113 ALA A CA 1
ATOM 939 C C . ALA A 1 113 ? 14.838 -1.162 -11.808 1.00 58.94 113 ALA A C 1
ATOM 941 O O . ALA A 1 113 ? 14.382 -0.062 -12.076 1.00 58.94 113 ALA A O 1
ATOM 942 N N . GLY A 1 114 ? 15.600 -1.805 -12.700 1.00 57.91 114 GLY A N 1
ATOM 943 C CA . GLY A 1 114 ? 16.325 -1.103 -13.771 1.00 57.91 114 GLY A CA 1
ATOM 944 C C . GLY A 1 114 ? 15.727 -1.112 -15.185 1.00 57.91 114 GLY A C 1
ATOM 945 O O . GLY A 1 114 ? 16.504 -1.153 -16.135 1.00 57.91 114 GLY A O 1
ATOM 946 N N . ALA A 1 115 ? 14.403 -1.133 -15.368 1.00 61.03 115 ALA A N 1
ATOM 947 C CA . ALA A 1 115 ? 13.797 -1.154 -16.711 1.00 61.03 115 ALA A CA 1
ATOM 948 C C . ALA A 1 115 ? 12.452 -0.408 -16.794 1.00 61.03 115 ALA A C 1
ATOM 950 O O . ALA A 1 115 ? 11.504 -0.919 -17.389 1.00 61.03 115 ALA A O 1
ATOM 951 N N . GLU A 1 116 ? 12.362 0.783 -16.193 1.00 63.91 116 GLU A N 1
ATOM 952 C CA . GLU A 1 116 ? 11.125 1.580 -16.091 1.00 63.91 116 GLU A CA 1
ATOM 953 C C . GLU A 1 116 ? 10.369 1.690 -17.427 1.00 63.91 116 GLU A C 1
ATOM 955 O O . GLU A 1 116 ? 9.193 1.340 -17.484 1.00 63.91 116 GLU A O 1
ATOM 960 N N . ASP A 1 117 ? 11.053 2.020 -18.529 1.00 62.09 117 ASP A N 1
ATOM 961 C CA . ASP A 1 117 ? 10.429 2.123 -19.860 1.00 62.09 117 ASP A CA 1
ATOM 962 C C . ASP A 1 117 ? 9.791 0.807 -20.337 1.00 62.09 117 ASP A C 1
ATOM 964 O O . ASP A 1 117 ? 8.732 0.801 -20.964 1.00 62.09 117 ASP A O 1
ATOM 968 N N . SER A 1 118 ? 10.415 -0.333 -20.029 1.00 72.81 118 SER A N 1
ATOM 969 C CA . SER A 1 118 ? 9.885 -1.656 -20.396 1.00 72.81 118 SER A CA 1
ATOM 970 C C . SER A 1 118 ? 8.785 -2.130 -19.446 1.00 72.81 118 SER A C 1
ATOM 972 O O . SER A 1 118 ? 7.945 -2.946 -19.826 1.00 72.81 118 SER A O 1
ATOM 974 N N . LEU A 1 119 ? 8.781 -1.627 -18.211 1.00 77.69 119 LEU A N 1
ATOM 975 C CA . LEU A 1 119 ? 7.816 -1.981 -17.175 1.00 77.69 119 LEU A CA 1
ATOM 976 C C . LEU A 1 119 ? 6.636 -1.010 -17.109 1.00 77.69 119 LEU A C 1
ATOM 978 O O . LEU A 1 119 ? 5.647 -1.337 -16.455 1.00 77.69 119 LEU A O 1
ATOM 982 N N . ALA A 1 120 ? 6.681 0.127 -17.807 1.00 82.81 120 ALA A N 1
ATOM 983 C CA . ALA A 1 120 ? 5.654 1.165 -17.752 1.00 82.81 120 ALA A CA 1
ATOM 984 C C . ALA A 1 120 ? 4.216 0.626 -17.923 1.00 82.81 120 ALA A C 1
ATOM 986 O O . ALA A 1 120 ? 3.377 0.926 -17.073 1.00 82.81 120 ALA A O 1
ATOM 987 N N . PRO A 1 121 ? 3.894 -0.253 -18.900 1.00 86.44 121 PRO A N 1
ATOM 988 C CA . PRO A 1 121 ? 2.540 -0.808 -19.018 1.00 86.44 121 PRO A CA 1
ATOM 989 C C . PRO A 1 121 ? 2.116 -1.649 -17.804 1.00 86.44 121 PRO A C 1
ATOM 991 O O . PRO A 1 121 ? 0.936 -1.713 -17.455 1.00 86.44 121 PRO A O 1
ATOM 994 N N . ILE A 1 122 ? 3.076 -2.312 -17.160 1.00 86.25 122 ILE A N 1
ATOM 995 C CA . ILE A 1 122 ? 2.849 -3.164 -15.993 1.00 86.25 122 ILE A CA 1
ATOM 996 C C . ILE A 1 122 ? 2.659 -2.303 -14.740 1.00 86.25 122 ILE A C 1
ATOM 998 O O . ILE A 1 122 ? 1.723 -2.542 -13.973 1.00 86.25 122 ILE A O 1
ATOM 1002 N N . ILE A 1 123 ? 3.507 -1.286 -14.563 1.00 85.69 123 ILE A N 1
ATOM 1003 C CA . ILE A 1 123 ? 3.411 -0.282 -13.498 1.00 85.69 123 ILE A CA 1
ATOM 1004 C C . ILE A 1 123 ? 2.039 0.383 -13.542 1.00 85.69 123 ILE A C 1
ATOM 1006 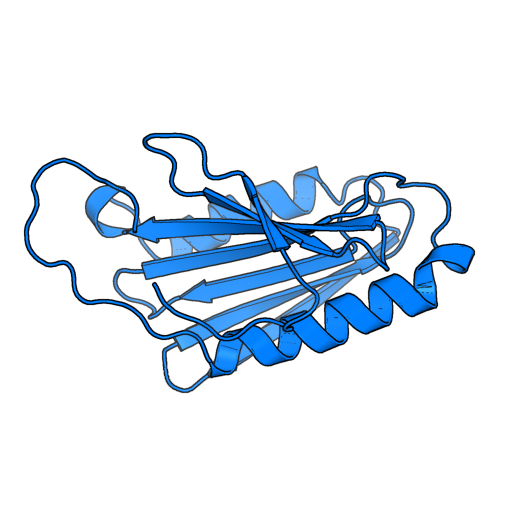O O . ILE A 1 123 ? 1.315 0.356 -12.546 1.00 85.69 123 ILE A O 1
ATOM 1010 N N . GLU A 1 124 ? 1.633 0.872 -14.713 1.00 88.50 124 GLU A N 1
ATOM 1011 C CA . GLU A 1 124 ? 0.341 1.526 -14.905 1.00 88.50 124 GLU A CA 1
ATOM 1012 C C . GLU A 1 124 ? -0.831 0.595 -14.599 1.00 88.50 124 GLU A C 1
ATOM 1014 O O . GLU A 1 124 ? -1.790 0.985 -13.929 1.00 88.50 124 GLU A O 1
ATOM 1019 N N . ARG A 1 125 ? -0.741 -0.675 -15.010 1.00 89.56 125 ARG A N 1
ATOM 1020 C CA . ARG A 1 125 ? -1.772 -1.664 -14.693 1.00 89.56 125 ARG A CA 1
ATOM 1021 C C . ARG A 1 125 ? -1.888 -1.908 -13.190 1.00 89.56 125 ARG A C 1
ATOM 1023 O O . ARG A 1 125 ? -2.999 -1.889 -12.668 1.00 89.56 125 ARG A O 1
ATOM 1030 N N . LEU A 1 126 ? -0.783 -2.137 -12.480 1.00 88.31 126 LEU A N 1
ATOM 1031 C CA . LEU A 1 126 ? -0.822 -2.377 -11.032 1.00 88.31 126 LEU A CA 1
ATOM 1032 C C . LEU A 1 126 ? -1.256 -1.140 -10.253 1.00 88.31 126 LEU A C 1
ATOM 1034 O O . LEU A 1 126 ? -2.012 -1.271 -9.291 1.00 88.31 126 LEU A O 1
ATOM 1038 N N . ARG A 1 127 ? -0.831 0.047 -10.687 1.00 88.69 127 ARG A N 1
ATOM 1039 C CA . ARG A 1 127 ? -1.287 1.329 -10.151 1.00 88.69 127 ARG A CA 1
ATOM 1040 C C . ARG A 1 127 ? -2.803 1.443 -10.269 1.00 88.69 127 ARG A C 1
ATOM 1042 O O . ARG A 1 127 ? -3.483 1.630 -9.263 1.00 88.69 127 ARG A O 1
ATOM 1049 N N . TYR A 1 128 ? -3.332 1.213 -11.469 1.00 91.06 128 TYR A N 1
ATOM 1050 C CA . TYR A 1 128 ? -4.766 1.211 -11.747 1.00 91.06 128 TYR A CA 1
ATOM 1051 C C . TYR A 1 128 ? -5.525 0.212 -10.853 1.00 91.06 128 TYR A C 1
ATOM 1053 O O . TYR A 1 128 ? -6.550 0.561 -10.263 1.00 91.06 128 TYR A O 1
ATOM 1061 N N . GLU A 1 129 ? -5.026 -1.018 -10.701 1.00 91.31 129 GLU A N 1
ATOM 1062 C CA . GLU A 1 129 ? -5.623 -2.016 -9.802 1.00 91.31 129 GLU A CA 1
ATOM 1063 C C . GLU A 1 129 ? -5.579 -1.584 -8.323 1.00 91.31 129 GLU A C 1
ATOM 1065 O O . GLU A 1 129 ? -6.566 -1.747 -7.602 1.00 91.31 129 GLU A O 1
ATOM 1070 N N . LEU A 1 130 ? -4.472 -0.989 -7.864 1.00 91.00 130 LEU A N 1
ATOM 1071 C CA . LEU A 1 130 ? -4.305 -0.553 -6.475 1.00 91.00 130 LEU A CA 1
ATOM 1072 C C . LEU A 1 130 ? -5.273 0.581 -6.111 1.00 91.00 130 LEU A C 1
ATOM 1074 O O . LEU A 1 130 ? -5.840 0.594 -5.015 1.00 91.00 130 LEU A O 1
ATOM 1078 N N . GLU A 1 131 ? -5.531 1.499 -7.042 1.00 91.62 131 GLU A N 1
ATOM 1079 C CA . GLU A 1 131 ? -6.526 2.563 -6.873 1.00 91.62 131 GLU A CA 1
ATOM 1080 C C . GLU A 1 131 ? -7.950 2.026 -6.674 1.00 91.62 131 GLU A C 1
ATOM 1082 O O . GLU A 1 131 ? -8.775 2.662 -6.021 1.00 91.62 131 GLU A O 1
ATOM 1087 N N . ARG A 1 132 ? -8.256 0.826 -7.175 1.00 93.56 132 ARG A N 1
ATOM 1088 C CA . ARG A 1 132 ? -9.558 0.185 -6.949 1.00 93.56 132 ARG A CA 1
ATOM 1089 C C . ARG A 1 132 ? -9.648 -0.596 -5.650 1.00 93.56 132 ARG A C 1
ATOM 1091 O O . ARG A 1 132 ? -10.754 -0.984 -5.275 1.00 93.56 132 ARG A O 1
ATOM 1098 N N . ILE A 1 133 ? -8.542 -0.817 -4.938 1.00 92.50 133 ILE A N 1
ATOM 1099 C CA . ILE A 1 133 ? -8.589 -1.544 -3.666 1.00 92.50 133 ILE A CA 1
ATOM 1100 C C . ILE A 1 133 ? -9.259 -0.708 -2.587 1.00 92.50 133 ILE A C 1
ATOM 1102 O O . ILE A 1 133 ? -10.166 -1.211 -1.920 1.00 92.50 133 ILE A O 1
ATOM 1106 N N . TYR A 1 134 ? -8.819 0.539 -2.380 1.00 92.12 134 TYR A N 1
ATOM 1107 C CA . TYR A 1 134 ? -9.201 1.292 -1.180 1.00 92.12 134 TYR A CA 1
ATOM 1108 C C . TYR A 1 134 ? -10.719 1.462 -0.979 1.00 92.12 134 TYR A C 1
ATOM 1110 O O . TYR A 1 134 ? -11.157 1.371 0.170 1.00 92.12 134 TYR A O 1
ATOM 1118 N N . PRO A 1 135 ? -11.565 1.624 -2.022 1.00 93.69 135 PRO A N 1
ATOM 1119 C CA . PRO A 1 135 ? -13.016 1.682 -1.837 1.00 93.69 135 PRO A CA 1
ATOM 1120 C C . PRO A 1 135 ? -13.628 0.362 -1.343 1.00 93.69 135 PRO A C 1
ATOM 1122 O O . PRO A 1 135 ? -14.717 0.369 -0.774 1.00 93.69 135 PRO A O 1
ATOM 1125 N N . THR A 1 136 ? -12.947 -0.766 -1.562 1.00 94.44 136 THR A N 1
ATOM 1126 C CA . THR A 1 136 ? -13.432 -2.119 -1.233 1.00 94.44 136 THR A CA 1
ATOM 1127 C C . THR A 1 136 ? -12.977 -2.608 0.139 1.00 94.44 136 THR A C 1
ATOM 1129 O O . THR A 1 136 ? -13.446 -3.652 0.600 1.00 94.44 136 THR A O 1
ATOM 1132 N N . ILE A 1 137 ? -12.070 -1.877 0.795 1.00 94.06 137 ILE A N 1
ATOM 1133 C CA . ILE A 1 137 ? -11.563 -2.234 2.118 1.00 94.06 137 ILE A CA 1
ATOM 1134 C C . ILE A 1 137 ? -12.715 -2.220 3.119 1.00 94.06 137 ILE A C 1
ATOM 1136 O O . ILE A 1 137 ? -13.475 -1.262 3.206 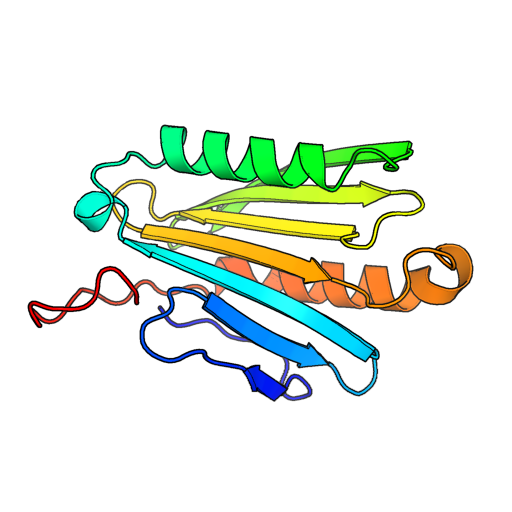1.00 94.06 137 ILE A O 1
ATOM 1140 N N . GLN A 1 138 ? -12.809 -3.295 3.891 1.00 92.81 138 GLN A N 1
ATOM 1141 C CA . GLN A 1 138 ? -13.728 -3.488 4.999 1.00 92.81 138 GLN A CA 1
ATOM 1142 C C . GLN A 1 138 ? -12.922 -3.903 6.230 1.00 92.81 138 GLN A C 1
ATOM 1144 O O . GLN A 1 138 ? -12.212 -4.923 6.239 1.00 92.81 138 GLN A O 1
ATOM 1149 N N . TRP A 1 139 ? -13.039 -3.115 7.292 1.00 90.88 139 TRP A N 1
ATOM 1150 C CA . TRP A 1 139 ? -12.399 -3.409 8.566 1.00 90.88 139 TRP A CA 1
ATOM 1151 C C . TRP A 1 139 ? -13.206 -4.472 9.301 1.00 90.88 139 TRP A C 1
ATOM 1153 O O . TRP A 1 139 ? -14.429 -4.390 9.395 1.00 90.88 139 TRP A O 1
ATOM 1163 N N . ARG A 1 140 ? -12.532 -5.506 9.810 1.00 82.12 140 ARG A N 1
ATOM 1164 C CA . ARG A 1 140 ? -13.215 -6.503 10.639 1.00 82.12 140 ARG A CA 1
ATOM 1165 C C . ARG A 1 140 ? -13.191 -6.014 12.088 1.00 82.12 140 ARG A C 1
ATOM 1167 O O . ARG A 1 140 ? -12.119 -5.630 12.555 1.00 82.12 140 ARG A O 1
ATOM 1174 N N . PRO A 1 141 ? -14.319 -6.027 12.812 1.00 66.81 141 PRO A N 1
ATOM 1175 C CA . PRO A 1 141 ? -14.287 -5.829 14.253 1.00 66.81 141 PRO A CA 1
ATOM 1176 C C . PRO A 1 141 ? -13.511 -6.986 14.894 1.00 66.81 141 PRO A C 1
ATOM 1178 O O . PRO A 1 141 ? -13.705 -8.145 14.513 1.00 66.81 141 PRO A O 1
ATOM 1181 N N . VAL A 1 142 ? -12.619 -6.684 15.842 1.00 59.47 142 VAL A N 1
ATOM 1182 C CA . VAL A 1 142 ? -11.908 -7.719 16.602 1.00 59.47 142 VAL A CA 1
ATOM 1183 C C . VAL A 1 142 ? -12.936 -8.554 17.364 1.00 59.47 142 VAL A C 1
ATOM 1185 O O . VAL A 1 142 ? -13.645 -8.039 18.228 1.00 59.47 142 VAL A O 1
ATOM 1188 N N . ARG A 1 143 ? -13.017 -9.854 17.059 1.00 50.12 143 ARG A N 1
ATOM 1189 C CA . ARG A 1 143 ? -13.538 -10.824 18.027 1.00 50.12 143 ARG A CA 1
ATOM 1190 C C . ARG A 1 143 ? -12.405 -11.062 19.014 1.00 50.12 143 ARG A C 1
ATOM 1192 O O . ARG A 1 143 ? -11.299 -11.366 18.585 1.00 50.12 143 ARG A O 1
ATOM 1199 N N . TRP A 1 144 ? -12.659 -10.829 20.297 1.00 38.19 144 TRP A N 1
ATOM 1200 C CA . TRP A 1 144 ? -11.668 -10.964 21.362 1.00 38.19 144 TRP A CA 1
ATOM 1201 C C . TRP A 1 144 ? -10.957 -12.323 21.286 1.00 38.19 144 TRP A C 1
ATOM 1203 O O . TRP A 1 144 ? -11.523 -13.347 21.655 1.00 38.19 144 TRP A O 1
ATOM 1213 N N . THR A 1 145 ? -9.708 -12.309 20.831 1.00 44.00 145 THR A N 1
ATOM 1214 C CA . THR A 1 145 ? -8.733 -13.383 21.034 1.00 44.00 145 THR A CA 1
ATOM 1215 C C . THR A 1 145 ? -7.456 -12.717 21.530 1.00 44.00 145 THR A C 1
ATOM 1217 O O . THR A 1 145 ? -6.844 -11.949 20.782 1.00 44.00 145 THR A O 1
ATOM 1220 N N . PRO A 1 146 ? -7.075 -12.928 22.799 1.00 41.38 146 PRO A N 1
ATOM 1221 C CA . PRO A 1 146 ? -5.895 -12.310 23.372 1.00 41.38 146 PRO A CA 1
ATOM 1222 C C . PRO A 1 146 ? -4.674 -13.063 22.853 1.00 41.38 146 PRO A C 1
ATOM 1224 O O . PRO A 1 146 ? -4.284 -14.031 23.485 1.00 41.38 146 PRO A O 1
ATOM 1227 N N . MET A 1 147 ? -4.126 -12.683 21.690 1.00 43.47 147 MET A N 1
ATOM 1228 C CA . MET A 1 147 ? -2.734 -13.012 21.317 1.00 43.47 147 MET A CA 1
ATOM 1229 C C . MET A 1 147 ? -2.222 -12.416 19.998 1.00 43.47 147 MET A C 1
ATOM 1231 O O . MET A 1 147 ? -1.023 -12.507 19.756 1.00 43.47 147 MET A O 1
ATOM 1235 N N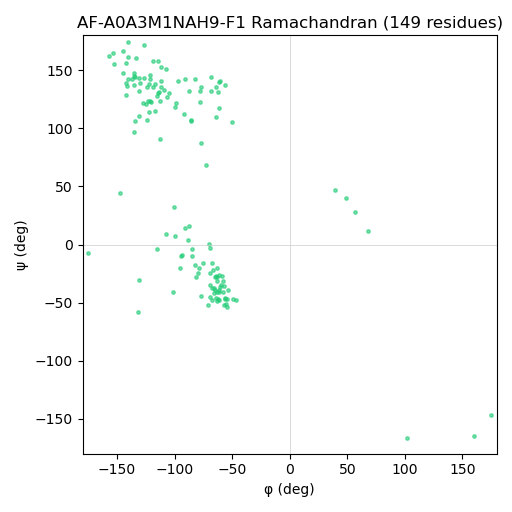 . HIS A 1 148 ? -3.039 -11.759 19.168 1.00 52.22 148 HIS A N 1
ATOM 1236 C CA . HIS A 1 148 ? -2.550 -11.262 17.875 1.00 52.22 148 HIS A CA 1
ATOM 1237 C C . HIS A 1 148 ? -2.740 -9.747 17.740 1.00 52.22 148 HIS A C 1
ATOM 1239 O O . HIS A 1 148 ? -3.854 -9.239 17.694 1.00 52.22 148 HIS A O 1
ATOM 1245 N N . THR A 1 149 ? -1.617 -9.028 17.674 1.00 53.16 149 THR A N 1
ATOM 1246 C CA . THR A 1 149 ? -1.487 -7.598 17.322 1.00 53.16 149 THR A CA 1
ATOM 1247 C C . THR A 1 149 ? -1.769 -7.328 15.832 1.00 53.16 149 THR A C 1
ATOM 1249 O O . THR A 1 149 ? -1.694 -6.187 15.371 1.00 53.16 149 THR A O 1
ATOM 1252 N N . CYS A 1 150 ? -2.087 -8.388 15.085 1.00 54.38 150 CYS A N 1
ATOM 1253 C CA . CYS A 1 150 ? -2.297 -8.432 13.647 1.00 54.38 150 CYS A CA 1
ATOM 1254 C C . CYS A 1 150 ? -3.727 -8.884 13.314 1.00 54.38 150 CYS A C 1
ATOM 1256 O O . CYS A 1 150 ? -4.406 -9.512 14.128 1.00 54.38 150 CYS A O 1
ATOM 1258 N N . PHE A 1 151 ? -4.173 -8.525 12.113 1.00 49.50 151 PHE A N 1
ATOM 1259 C CA . PHE A 1 151 ? -5.530 -8.730 11.603 1.00 49.50 151 PHE A CA 1
ATOM 1260 C C . PHE A 1 151 ? -5.848 -10.113 11.048 1.00 49.50 151 PHE A C 1
ATOM 1262 O O . PHE A 1 151 ? -4.937 -10.745 10.480 1.00 49.50 151 PHE A O 1
#

Secondary structure (DSSP, 8-state):
-B----TT-EEEE--TT-SEEEEEEGGGTEEEEEEEEETTTTT--HHHHHHHHHHHHHHHTTTEEEEEEEEEEETTEEEEEEEEEES-SEEEEEEEE-SSSEEEEEEEEES--S-HHHHHHHHHHHHHHHHTTGGG-BPPPPP--TT-S--